Protein AF-A0A7J6TE84-F1 (afdb_monomer_lite)

Radius of gyration: 15.85 Å; chains: 1; bounding box: 34×36×48 Å

pLDDT: mean 73.23, std 15.58, range [37.25, 92.5]

Secondary structure (DSSP, 8-state):
-----TT-SS-------EETT---TTT--SSEES-EEEESSSTT-EEEHHHHHSGGGGGS-TT--EEEE-S---PPP---B-TTS-BGGGSPPTTT-PPPTT--

Organism: Perkinsus olseni (NCBI:txid32597)

Foldseek 3Di:
DDDDPPPDPDDDPPPWAWAAPAAAPLPRDPGATAKKKAFPQAQRHIHHPVSVPDPSCPLPDPPTDIDIPGHHDDDDRPQDADPVRHTPNQAQRPVRSDGHPPND

InterPro domains:
  IPR000433 Zinc finger, ZZ-type [PF00569] (20-61)
  IPR000433 Zinc finger, ZZ-type [PS01357] (24-51)
  IPR000433 Zinc finger, ZZ-type [PS50135] (19-74)
  IPR000433 Zinc finger, ZZ-type [SM00291] (18-62)
  IPR043145 Zinc finger, ZZ-type superfamily [G3DSA:3.30.60.90] (12-69)

Structure (mmCIF, N/CA/C/O backbone):
data_AF-A0A7J6TE84-F1
#
_entry.id   AF-A0A7J6TE84-F1
#
loop_
_atom_site.group_PDB
_atom_site.id
_atom_site.type_symbol
_atom_site.label_atom_id
_atom_site.label_alt_id
_atom_site.label_comp_id
_atom_site.label_asym_id
_atom_site.label_entity_id
_atom_site.label_seq_id
_atom_site.pdbx_PDB_ins_code
_atom_site.Cartn_x
_atom_site.Cartn_y
_atom_site.Cartn_z
_atom_site.occupancy
_atom_site.B_iso_or_equiv
_atom_site.auth_seq_id
_atom_site.auth_comp_id
_atom_site.auth_asym_id
_atom_site.auth_atom_id
_atom_site.pdbx_PDB_model_num
ATOM 1 N N . ILE A 1 1 ? -17.485 21.530 3.583 1.00 38.97 1 ILE A N 1
ATOM 2 C CA . ILE A 1 1 ? -16.093 21.298 4.041 1.00 38.97 1 ILE A CA 1
ATOM 3 C C . ILE A 1 1 ? -16.198 20.429 5.284 1.00 38.97 1 ILE A C 1
ATOM 5 O O . ILE A 1 1 ? -16.682 20.914 6.295 1.00 38.97 1 ILE A O 1
ATOM 9 N N . VAL A 1 2 ? -15.920 19.127 5.171 1.00 37.34 2 VAL A N 1
ATOM 10 C CA . VAL A 1 2 ? -16.072 18.187 6.295 1.00 37.34 2 VAL A CA 1
ATOM 11 C C . VAL A 1 2 ? -14.765 18.199 7.075 1.00 37.34 2 VAL A C 1
ATOM 13 O O . VAL A 1 2 ? -13.725 17.820 6.538 1.00 37.34 2 VAL A O 1
ATOM 16 N N . THR A 1 3 ? -14.796 18.710 8.300 1.00 43.62 3 THR A N 1
ATOM 17 C CA . THR A 1 3 ? -13.632 18.751 9.183 1.00 43.62 3 THR A CA 1
ATOM 18 C C . THR A 1 3 ? -13.372 17.354 9.768 1.00 43.62 3 THR A C 1
ATOM 20 O O . THR A 1 3 ? -14.325 16.643 10.096 1.00 43.62 3 THR A O 1
ATOM 23 N N . PRO A 1 4 ? -12.108 16.903 9.887 1.00 46.12 4 PRO A N 1
ATOM 24 C CA . PRO A 1 4 ? -11.800 15.589 10.442 1.00 46.12 4 PRO A CA 1
ATOM 25 C C . PRO A 1 4 ? -11.990 15.602 11.964 1.00 46.12 4 PRO A C 1
ATOM 27 O O . PRO A 1 4 ? -11.161 16.135 12.695 1.00 46.12 4 PRO A O 1
ATOM 30 N N . SER A 1 5 ? -13.049 14.969 12.460 1.00 48.38 5 SER A N 1
ATOM 31 C CA . SER A 1 5 ? -13.311 14.755 13.892 1.00 48.38 5 SER A CA 1
ATOM 32 C C . SER A 1 5 ? -12.428 13.661 14.523 1.00 48.38 5 SER A C 1
ATOM 34 O O . SER A 1 5 ? -12.838 13.001 15.470 1.00 48.38 5 SER A O 1
ATOM 36 N N . TYR A 1 6 ? -11.216 13.438 14.008 1.00 50.16 6 TYR A N 1
ATOM 37 C CA . TYR A 1 6 ? -10.333 12.342 14.436 1.00 50.16 6 TYR A CA 1
ATOM 38 C C . TYR A 1 6 ? -9.469 12.662 15.676 1.00 50.16 6 TYR A C 1
ATOM 40 O O . TYR A 1 6 ? -8.614 11.854 16.029 1.00 50.16 6 TYR A O 1
ATOM 48 N N . TRP A 1 7 ? -9.691 13.802 16.346 1.00 47.53 7 TRP A N 1
ATOM 49 C CA . TRP A 1 7 ? -8.906 14.267 17.504 1.00 47.53 7 TRP A CA 1
ATOM 50 C C . TRP A 1 7 ? -9.732 14.500 18.784 1.00 47.53 7 TRP A C 1
ATOM 52 O O . TRP A 1 7 ? -9.401 15.395 19.550 1.00 47.53 7 TRP A O 1
ATOM 62 N N . ASN A 1 8 ? -10.795 13.728 19.040 1.00 46.97 8 ASN A N 1
ATOM 63 C CA . ASN A 1 8 ? -11.521 13.803 20.318 1.00 46.97 8 ASN A CA 1
ATOM 64 C C . ASN A 1 8 ? -11.522 12.450 21.045 1.00 46.97 8 ASN A C 1
ATOM 66 O O . ASN A 1 8 ? -12.021 11.449 20.533 1.00 46.97 8 ASN A O 1
ATOM 70 N N . GLU A 1 9 ? -10.973 12.451 22.260 1.00 55.16 9 GLU A N 1
ATOM 71 C CA . GLU A 1 9 ? -10.788 11.317 23.179 1.00 55.16 9 GLU A CA 1
ATOM 72 C C . GLU A 1 9 ? -12.091 10.886 23.880 1.00 55.16 9 GLU A C 1
ATOM 74 O O . GLU A 1 9 ? -12.144 10.701 25.093 1.00 55.16 9 GLU A O 1
ATOM 79 N N . GLY A 1 10 ? -13.183 10.730 23.134 1.00 50.38 10 GLY A N 1
ATOM 80 C CA . GLY A 1 10 ? -14.481 10.451 23.743 1.00 50.38 10 GLY A CA 1
ATOM 81 C C . GLY A 1 10 ? -15.465 9.824 22.776 1.00 50.38 10 GLY A C 1
ATOM 82 O O . GLY A 1 10 ? -16.264 10.527 22.175 1.00 50.38 10 GLY A O 1
ATOM 83 N N . ASN A 1 11 ? -15.390 8.498 22.656 1.00 62.75 11 ASN A N 1
ATOM 84 C CA . ASN A 1 11 ? -16.407 7.599 22.106 1.00 62.75 11 ASN A CA 1
ATOM 85 C C . ASN A 1 11 ? -17.059 8.013 20.767 1.00 62.75 11 ASN A C 1
ATOM 87 O O . ASN A 1 11 ? -18.068 8.711 20.711 1.00 62.75 11 ASN A O 1
ATOM 91 N N . THR A 1 12 ? -16.544 7.463 19.671 1.00 47.91 12 THR A N 1
ATOM 92 C CA . THR A 1 12 ? -17.294 7.307 18.418 1.00 47.91 12 THR A CA 1
ATOM 93 C C . THR A 1 12 ? -17.027 5.895 17.927 1.00 47.91 12 THR A C 1
ATOM 95 O O . THR A 1 12 ? -15.867 5.518 17.784 1.00 47.91 12 THR A O 1
ATOM 98 N N . GLN A 1 13 ? -18.071 5.090 17.709 1.00 53.56 13 GLN A N 1
ATOM 99 C CA . GLN A 1 13 ? -17.938 3.779 17.070 1.00 53.56 13 GLN A CA 1
ATOM 100 C C . GLN A 1 13 ? -17.186 3.967 15.747 1.00 53.56 13 GLN A C 1
ATOM 102 O O . GLN A 1 13 ? -17.729 4.505 14.781 1.00 53.56 13 GLN A O 1
ATOM 107 N N . ALA A 1 14 ? -15.902 3.609 15.739 1.00 59.41 14 ALA A N 1
ATOM 108 C CA . ALA A 1 14 ? -15.046 3.775 14.584 1.00 59.41 14 ALA A CA 1
ATOM 109 C C . ALA A 1 14 ? -15.570 2.842 13.496 1.00 59.41 14 ALA A C 1
ATOM 111 O O . ALA A 1 14 ? -15.458 1.625 13.614 1.00 59.41 14 ALA A O 1
ATOM 112 N N . VAL A 1 15 ? -16.173 3.405 12.449 1.00 65.75 15 VAL A N 1
ATOM 113 C CA . VAL A 1 15 ? -16.481 2.634 11.247 1.00 65.75 15 VAL A CA 1
ATOM 114 C C . VAL A 1 15 ? -15.146 2.134 10.711 1.00 65.75 15 VAL A C 1
ATOM 116 O O . VAL A 1 15 ? -14.320 2.929 10.253 1.00 65.75 15 VAL A O 1
ATOM 119 N N . GLU A 1 16 ? -14.904 0.831 10.824 1.00 71.31 16 GLU A N 1
ATOM 120 C CA . GLU A 1 16 ? -13.690 0.230 10.293 1.00 71.31 16 GLU A CA 1
ATOM 121 C C . GLU A 1 16 ? -13.689 0.378 8.771 1.00 71.31 16 GLU A C 1
ATOM 123 O O . GLU A 1 16 ? -14.572 -0.105 8.062 1.00 71.31 16 GLU A O 1
ATOM 128 N N . LEU A 1 17 ? -12.702 1.107 8.255 1.00 87.06 17 LEU A N 1
ATOM 129 C CA . LEU A 1 17 ? -12.538 1.314 6.824 1.00 87.06 17 LEU A CA 1
ATOM 130 C C . LEU A 1 17 ? -11.918 0.051 6.227 1.00 87.06 17 LEU A C 1
ATOM 132 O O . LEU A 1 17 ? -10.775 -0.286 6.527 1.00 87.06 17 LEU A O 1
ATOM 136 N N . VAL A 1 18 ? -12.688 -0.664 5.408 1.00 90.94 18 VAL A N 1
ATOM 137 C CA . VAL A 1 18 ? -12.265 -1.928 4.792 1.00 90.94 18 VAL A CA 1
ATOM 138 C C . VAL A 1 18 ? -11.854 -1.691 3.339 1.00 90.94 18 VAL A C 1
ATOM 140 O O . VAL A 1 18 ? -12.637 -1.193 2.529 1.00 90.94 18 VAL A O 1
ATOM 143 N N . HIS A 1 19 ? -10.622 -2.064 2.995 1.00 89.44 19 HIS A N 1
ATOM 144 C CA . HIS A 1 19 ? -10.053 -1.946 1.653 1.00 89.44 19 HIS A CA 1
ATOM 145 C C . HIS A 1 19 ? -10.134 -3.290 0.915 1.00 89.44 19 HIS A C 1
ATOM 147 O O . HIS A 1 19 ? -9.170 -4.055 0.873 1.00 89.44 19 HIS A O 1
ATOM 153 N N . TYR A 1 20 ? -11.296 -3.596 0.333 1.00 89.50 20 TYR A N 1
ATOM 154 C CA . TYR A 1 20 ? -11.482 -4.809 -0.472 1.00 89.50 20 TYR A CA 1
ATOM 155 C C . TYR A 1 20 ? -10.541 -4.851 -1.683 1.00 89.50 20 TYR A C 1
ATOM 157 O O . TYR A 1 20 ? -10.343 -3.841 -2.360 1.00 89.50 20 TYR A O 1
ATOM 165 N N . GLY A 1 21 ? -9.982 -6.032 -1.960 1.00 87.44 21 GLY A N 1
ATOM 166 C CA . GLY A 1 21 ? -9.021 -6.241 -3.048 1.00 87.44 21 GLY A CA 1
ATOM 167 C C . GLY A 1 21 ? -7.598 -5.763 -2.745 1.00 87.44 21 GLY A C 1
ATOM 168 O O . GLY A 1 21 ? -6.739 -5.893 -3.608 1.00 87.44 21 GLY A O 1
ATOM 169 N N . SER A 1 22 ? -7.342 -5.239 -1.541 1.00 88.50 22 SER A N 1
ATOM 170 C CA . SER A 1 22 ? -5.996 -4.916 -1.067 1.00 88.50 22 SER A CA 1
ATOM 171 C C . SER A 1 22 ? -5.478 -5.993 -0.128 1.00 88.50 22 SER A C 1
ATOM 173 O O . SER A 1 22 ? -6.146 -6.350 0.845 1.00 88.50 22 SER A O 1
ATOM 175 N N . THR A 1 23 ? -4.254 -6.438 -0.386 1.00 90.56 23 THR A N 1
ATOM 176 C CA . THR A 1 23 ? -3.536 -7.425 0.419 1.00 90.56 23 THR A CA 1
ATOM 177 C C . THR A 1 23 ? -2.258 -6.784 0.938 1.00 90.56 23 THR A C 1
ATOM 179 O O . THR A 1 23 ? -1.568 -6.092 0.202 1.00 90.56 23 THR A O 1
ATOM 182 N N . CYS A 1 24 ? -1.954 -6.972 2.219 1.00 89.75 24 CYS A N 1
ATOM 183 C CA . CYS A 1 24 ? -0.696 -6.498 2.784 1.00 89.75 24 CYS A CA 1
ATOM 184 C C . CYS A 1 24 ? 0.457 -7.396 2.324 1.00 89.75 24 CYS A C 1
ATOM 186 O O . CYS A 1 24 ? 0.468 -8.574 2.668 1.00 89.75 24 CYS A O 1
ATOM 188 N N . ASP A 1 25 ? 1.471 -6.849 1.664 1.00 86.31 25 ASP A N 1
ATOM 189 C CA . ASP A 1 25 ? 2.642 -7.618 1.217 1.00 86.31 25 ASP A CA 1
ATOM 190 C C . ASP A 1 25 ? 3.555 -8.056 2.366 1.00 86.31 25 ASP A C 1
ATOM 192 O O . ASP A 1 25 ? 4.303 -9.020 2.244 1.00 86.31 25 ASP A O 1
ATOM 196 N N . GLY A 1 26 ? 3.481 -7.369 3.509 1.00 85.62 26 GLY A N 1
ATOM 197 C CA . GLY A 1 26 ? 4.291 -7.700 4.682 1.00 85.62 26 GLY A CA 1
ATOM 198 C C . GLY A 1 26 ? 3.771 -8.892 5.491 1.00 85.62 26 GLY A C 1
ATOM 199 O O . GLY A 1 26 ? 4.560 -9.586 6.125 1.00 85.62 26 GLY A O 1
ATOM 200 N N . CYS A 1 27 ? 2.454 -9.128 5.517 1.00 88.88 27 CYS A N 1
ATOM 201 C CA . CYS A 1 27 ? 1.858 -10.197 6.336 1.00 88.88 27 CYS A CA 1
ATOM 202 C C . CYS A 1 27 ? 0.754 -11.012 5.652 1.00 88.88 27 CYS A C 1
ATOM 204 O O . CYS A 1 27 ? 0.188 -11.903 6.280 1.00 88.88 27 CYS A O 1
ATOM 206 N N . GLY A 1 28 ? 0.406 -10.704 4.403 1.00 89.31 28 GLY A N 1
ATOM 207 C CA . GLY A 1 28 ? -0.616 -11.406 3.627 1.00 89.31 28 GLY A CA 1
ATOM 208 C C . GLY A 1 28 ? -2.066 -11.114 4.024 1.00 89.31 28 GLY A C 1
ATOM 209 O O . GLY A 1 28 ? -2.970 -11.691 3.426 1.00 89.31 28 GLY A O 1
ATOM 210 N N . VAL A 1 29 ? -2.333 -10.243 5.010 1.00 91.88 29 VAL A N 1
ATOM 211 C CA . VAL A 1 29 ? -3.719 -9.952 5.424 1.00 91.88 29 VAL A CA 1
ATOM 212 C C . VAL A 1 29 ? -4.516 -9.325 4.278 1.00 91.88 29 VAL A C 1
ATOM 214 O O . VAL A 1 29 ? -4.054 -8.376 3.641 1.00 91.88 29 VAL A O 1
ATOM 217 N N . SER A 1 30 ? -5.718 -9.849 4.040 1.00 92.50 30 SER A N 1
ATOM 218 C CA . SER A 1 30 ? -6.655 -9.389 3.016 1.00 92.50 30 SER A CA 1
ATOM 219 C C . SE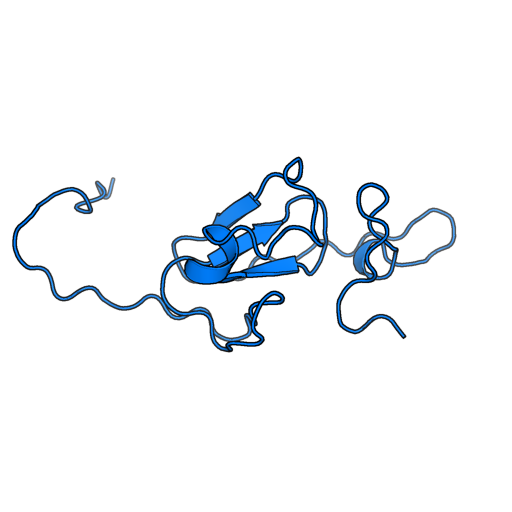R A 1 30 ? -8.098 -9.626 3.494 1.00 92.50 30 SER A C 1
ATOM 221 O O . SER A 1 30 ? -8.389 -10.735 3.950 1.00 92.50 30 SER A O 1
ATOM 223 N N . PRO A 1 31 ? -9.005 -8.632 3.416 1.00 92.44 31 PRO A N 1
ATOM 224 C CA . PRO A 1 31 ? -8.749 -7.246 3.022 1.00 92.44 31 PRO A CA 1
ATOM 225 C C . PRO A 1 31 ? -7.981 -6.467 4.105 1.00 92.44 31 PRO A C 1
ATOM 227 O O . PRO A 1 31 ? -8.056 -6.782 5.293 1.00 92.44 31 PRO A O 1
ATOM 230 N N . ILE A 1 32 ? -7.264 -5.409 3.718 1.00 92.19 32 ILE A N 1
ATOM 231 C CA . ILE A 1 32 ? -6.668 -4.484 4.695 1.00 92.19 32 ILE A CA 1
ATOM 232 C C . ILE A 1 32 ? -7.786 -3.701 5.403 1.00 92.19 32 ILE A C 1
ATOM 234 O O . ILE A 1 32 ? -8.587 -3.027 4.754 1.00 92.19 32 ILE A O 1
ATOM 238 N N . VAL A 1 33 ? -7.806 -3.753 6.736 1.00 91.62 33 VAL A N 1
ATOM 239 C CA . VAL A 1 33 ? -8.731 -2.993 7.593 1.00 91.62 33 VAL A CA 1
ATOM 240 C C . VAL A 1 33 ? -7.997 -1.823 8.258 1.00 91.62 33 VAL A C 1
ATOM 242 O O . VAL A 1 33 ? -6.854 -1.956 8.705 1.00 91.62 33 VAL A O 1
ATOM 245 N N . GLY A 1 34 ? -8.646 -0.660 8.318 1.00 90.19 34 GLY A N 1
ATOM 246 C CA . GLY A 1 34 ? -8.084 0.570 8.867 1.00 90.19 34 GLY A CA 1
ATOM 247 C C . GLY A 1 34 ? -7.263 1.340 7.834 1.00 90.19 34 GLY A C 1
ATOM 248 O O . GLY A 1 34 ? -7.706 1.546 6.713 1.00 90.19 34 GLY A O 1
ATOM 249 N N . ARG A 1 35 ? -6.069 1.821 8.205 1.00 90.81 35 ARG A N 1
ATOM 250 C CA . ARG A 1 35 ? -5.214 2.580 7.275 1.00 90.81 35 ARG A CA 1
ATOM 251 C C . ARG A 1 35 ? -4.440 1.639 6.351 1.00 90.81 35 ARG A C 1
ATOM 253 O O . ARG A 1 35 ? -3.732 0.750 6.840 1.00 90.81 35 ARG A O 1
ATOM 260 N N . ARG A 1 36 ? -4.513 1.914 5.046 1.00 92.00 36 ARG A N 1
ATOM 261 C CA . ARG A 1 36 ? -3.711 1.292 3.983 1.00 92.00 36 ARG A CA 1
ATOM 262 C C . ARG A 1 36 ? -2.570 2.215 3.553 1.00 92.00 36 ARG A C 1
ATOM 264 O O . ARG A 1 36 ? -2.781 3.415 3.387 1.00 92.00 36 ARG A O 1
ATOM 271 N N . TYR A 1 37 ? -1.389 1.656 3.316 1.00 89.56 37 TYR A N 1
ATOM 272 C CA . TYR A 1 37 ? -0.200 2.390 2.880 1.00 89.56 37 TYR A CA 1
ATOM 273 C C . TYR A 1 37 ? 0.305 1.822 1.554 1.00 89.56 37 TYR A C 1
ATOM 275 O O . TYR A 1 37 ? 0.630 0.644 1.494 1.00 89.56 37 TYR A O 1
ATOM 283 N N . LYS A 1 38 ? 0.381 2.642 0.502 1.00 87.50 38 LYS A N 1
ATOM 284 C CA . LYS A 1 38 ? 0.914 2.249 -0.814 1.00 87.50 38 LYS A CA 1
ATOM 285 C C . LYS A 1 38 ? 2.307 2.832 -1.000 1.00 87.50 38 LYS A C 1
ATOM 287 O O . LYS A 1 38 ? 2.488 4.027 -0.779 1.00 87.50 38 LYS A O 1
ATOM 292 N N . CYS A 1 39 ? 3.276 2.023 -1.412 1.00 85.56 39 CYS A N 1
ATOM 293 C CA . CYS A 1 39 ? 4.593 2.528 -1.791 1.00 85.56 39 CYS A CA 1
ATOM 294 C C . CYS A 1 39 ? 4.496 3.385 -3.061 1.00 85.56 39 CYS A C 1
ATOM 296 O O . CYS A 1 39 ? 3.883 2.973 -4.042 1.00 85.56 39 CYS A O 1
ATOM 298 N N . ASN A 1 40 ? 5.160 4.541 -3.077 1.00 82.50 40 ASN A N 1
ATOM 299 C CA . ASN A 1 40 ? 5.162 5.427 -4.246 1.00 82.50 40 ASN A CA 1
ATOM 300 C C . ASN A 1 40 ? 6.104 4.958 -5.369 1.00 82.50 40 ASN A C 1
ATOM 302 O O . ASN A 1 40 ? 6.011 5.447 -6.489 1.00 82.50 40 ASN A O 1
ATOM 306 N N . TYR A 1 41 ? 7.005 4.019 -5.070 1.00 77.81 41 TYR A N 1
ATOM 307 C CA . TYR A 1 41 ? 8.041 3.538 -5.991 1.00 77.81 41 TYR A CA 1
ATOM 308 C C . TYR A 1 41 ? 7.797 2.110 -6.486 1.00 77.81 41 TYR A C 1
ATOM 310 O O . TYR A 1 41 ? 8.340 1.707 -7.511 1.00 77.81 41 TYR A O 1
ATOM 318 N N . CYS A 1 42 ? 7.016 1.317 -5.751 1.00 78.81 42 CYS A N 1
ATOM 319 C CA . CYS A 1 42 ? 6.725 -0.072 -6.087 1.00 78.81 42 CYS A CA 1
ATOM 320 C C . CYS A 1 42 ? 5.263 -0.195 -6.497 1.00 78.81 42 CYS A C 1
ATOM 322 O O . CYS A 1 42 ? 4.366 0.028 -5.684 1.00 78.81 42 CYS A O 1
ATOM 324 N N . ALA A 1 43 ? 5.048 -0.577 -7.756 1.00 74.50 43 ALA A N 1
ATOM 325 C CA . ALA A 1 43 ? 3.742 -0.552 -8.398 1.00 74.50 43 ALA A CA 1
ATOM 326 C C . ALA A 1 43 ? 2.662 -1.320 -7.630 1.00 74.50 43 ALA A C 1
ATOM 328 O O . ALA A 1 43 ? 1.532 -0.854 -7.586 1.00 74.50 43 ALA A O 1
ATOM 329 N N . GLU A 1 44 ? 3.012 -2.419 -6.952 1.00 78.25 44 GLU A N 1
ATOM 330 C CA . GLU A 1 44 ? 2.055 -3.291 -6.260 1.00 78.25 44 GLU A CA 1
ATOM 331 C C . GLU A 1 44 ? 2.308 -3.469 -4.757 1.00 78.25 44 GLU A C 1
ATOM 333 O O . GLU A 1 44 ? 1.660 -4.296 -4.144 1.00 78.25 44 GLU A O 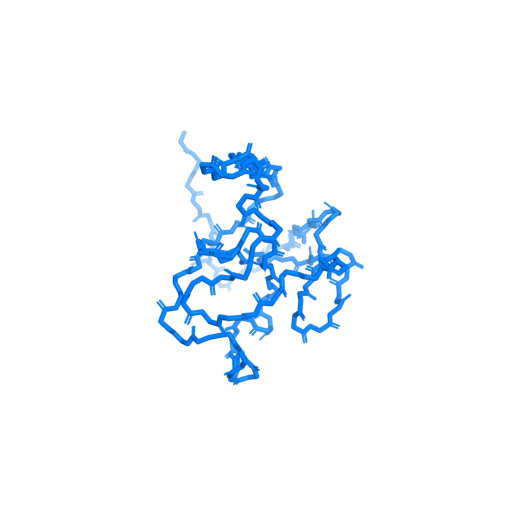1
ATOM 338 N N . TYR A 1 45 ? 3.158 -2.643 -4.133 1.00 83.38 45 TYR A N 1
ATOM 339 C CA . TYR A 1 45 ? 3.491 -2.824 -2.713 1.00 83.38 45 TYR A CA 1
ATOM 340 C C . TYR A 1 45 ? 2.555 -2.044 -1.772 1.00 83.38 45 TYR A C 1
ATOM 342 O O . TYR A 1 45 ? 2.641 -0.813 -1.674 1.00 83.38 45 TYR A O 1
ATOM 350 N N . GLU A 1 46 ? 1.668 -2.754 -1.079 1.00 88.06 46 GLU A N 1
ATOM 351 C CA . GLU A 1 46 ? 0.708 -2.268 -0.090 1.00 88.06 46 GLU A CA 1
ATOM 352 C C . GLU A 1 46 ? 0.966 -2.851 1.307 1.00 88.06 46 GLU A C 1
ATOM 354 O O . GLU A 1 46 ? 1.238 -4.033 1.487 1.00 88.06 46 GLU A O 1
ATOM 359 N N . LEU A 1 47 ? 0.825 -2.023 2.343 1.00 89.06 47 LEU A N 1
ATOM 360 C CA . LEU A 1 47 ? 0.981 -2.428 3.738 1.00 89.06 47 LEU A CA 1
ATOM 361 C C . LEU A 1 47 ? -0.227 -2.047 4.589 1.00 89.06 47 LEU A C 1
ATOM 363 O O . LEU A 1 47 ? -0.827 -0.977 4.438 1.00 89.06 47 LEU A O 1
ATOM 367 N N . CYS A 1 48 ? -0.536 -2.908 5.557 1.00 91.44 48 CYS A N 1
ATOM 368 C CA . CYS A 1 48 ? -1.430 -2.575 6.657 1.00 91.44 48 CYS A CA 1
ATOM 369 C C . CYS A 1 48 ? -0.718 -1.689 7.695 1.00 91.44 48 CYS A C 1
ATOM 371 O O . CYS A 1 48 ? 0.510 -1.585 7.734 1.00 91.44 48 CYS A O 1
ATOM 373 N N . SER A 1 49 ? -1.496 -1.091 8.600 1.00 89.69 49 SER A N 1
ATOM 374 C CA . SER A 1 49 ? -0.973 -0.216 9.661 1.00 89.69 49 SER A CA 1
ATOM 375 C C . SER A 1 49 ? 0.098 -0.865 10.539 1.00 89.69 49 SER A C 1
ATOM 377 O O . SER A 1 49 ? 1.013 -0.179 10.989 1.00 89.69 49 SER A O 1
ATOM 379 N N . ARG A 1 50 ? -0.014 -2.173 10.797 1.00 89.31 50 ARG A N 1
ATOM 380 C CA . ARG A 1 50 ? 0.960 -2.916 11.601 1.00 89.31 50 ARG A CA 1
ATOM 381 C C . ARG A 1 50 ? 2.283 -3.061 10.856 1.00 89.31 50 ARG A C 1
ATOM 383 O O . ARG A 1 50 ? 3.311 -2.643 11.373 1.00 89.31 50 ARG A O 1
ATOM 390 N N . CYS A 1 51 ? 2.244 -3.579 9.629 1.00 87.19 51 CYS A N 1
ATOM 391 C CA . CYS A 1 51 ? 3.447 -3.772 8.823 1.00 87.19 51 CYS A CA 1
ATOM 392 C C . CYS A 1 51 ? 4.112 -2.451 8.441 1.00 87.19 51 CYS A C 1
ATOM 394 O O . CYS A 1 51 ? 5.325 -2.414 8.323 1.00 87.19 51 CYS A O 1
ATOM 396 N N . PHE A 1 52 ? 3.357 -1.358 8.298 1.00 86.56 52 PHE A N 1
ATOM 397 C CA . PHE A 1 52 ? 3.942 -0.031 8.096 1.00 86.56 52 PHE A CA 1
ATOM 398 C C . PHE A 1 52 ? 4.746 0.457 9.316 1.00 86.56 52 PHE A C 1
ATOM 400 O O . PHE A 1 52 ? 5.801 1.060 9.148 1.00 86.56 52 PHE A O 1
ATOM 407 N N . LYS A 1 53 ? 4.263 0.196 10.542 1.00 84.06 53 LYS A N 1
ATOM 408 C CA . LYS A 1 53 ? 4.911 0.633 11.793 1.00 84.06 53 LYS A CA 1
ATOM 409 C C . LYS A 1 53 ? 6.052 -0.278 12.246 1.00 84.06 53 LYS A C 1
ATOM 411 O O . LYS A 1 53 ? 6.946 0.185 12.947 1.00 84.06 53 LYS A O 1
ATOM 416 N N . GLU A 1 54 ? 5.997 -1.568 11.919 1.00 77.00 54 GLU A N 1
ATOM 417 C CA . GLU A 1 54 ? 7.015 -2.517 12.359 1.00 77.00 54 GLU A CA 1
ATOM 418 C C . GLU A 1 54 ? 8.306 -2.424 11.521 1.00 77.00 54 GLU A C 1
ATOM 420 O O . GLU A 1 54 ? 8.264 -2.285 10.296 1.00 77.00 54 GLU A O 1
ATOM 425 N N . PRO A 1 55 ? 9.482 -2.606 12.150 1.00 56.41 55 PRO A N 1
ATOM 426 C CA . PRO A 1 55 ? 10.774 -2.646 11.463 1.00 56.41 55 PRO A CA 1
ATOM 427 C C . PRO A 1 55 ? 10.958 -3.896 10.580 1.00 56.41 55 PRO A C 1
ATOM 429 O O . PRO A 1 55 ? 12.018 -4.065 9.981 1.00 56.41 55 PRO A O 1
ATOM 432 N N . ALA A 1 56 ? 9.956 -4.777 10.476 1.00 53.00 56 ALA A N 1
ATOM 433 C CA . ALA A 1 56 ? 9.943 -5.917 9.555 1.00 53.00 56 ALA A CA 1
ATOM 434 C C . ALA A 1 56 ? 10.004 -5.491 8.071 1.00 53.00 56 ALA A C 1
ATOM 436 O O . ALA A 1 56 ? 10.426 -6.277 7.227 1.00 53.00 56 ALA A O 1
ATOM 437 N N . ASN A 1 57 ? 9.727 -4.216 7.765 1.00 54.25 57 ASN A N 1
ATOM 438 C CA . ASN A 1 57 ? 9.972 -3.592 6.459 1.00 54.25 57 ASN A CA 1
ATOM 439 C C . ASN A 1 57 ? 11.450 -3.530 6.032 1.00 54.25 57 ASN A C 1
ATOM 441 O O . ASN A 1 57 ? 11.747 -2.948 5.001 1.00 54.25 57 ASN A O 1
ATOM 445 N N . LYS A 1 58 ? 12.406 -4.139 6.744 1.00 54.50 58 LYS A N 1
ATOM 446 C CA . LYS A 1 58 ? 13.825 -4.167 6.329 1.00 54.50 58 LYS A CA 1
ATOM 447 C C . LYS A 1 58 ? 14.063 -4.704 4.908 1.00 54.50 58 LYS A C 1
ATOM 449 O O . LYS A 1 58 ? 15.091 -4.375 4.325 1.00 54.50 58 LYS A O 1
ATOM 454 N N . GLN A 1 59 ? 13.143 -5.492 4.342 1.00 54.31 59 GLN A N 1
ATOM 455 C CA . GLN A 1 59 ? 13.226 -5.950 2.945 1.00 54.31 59 GLN A CA 1
ATOM 456 C C . GLN A 1 59 ? 12.793 -4.885 1.917 1.00 54.31 59 GLN A C 1
ATOM 458 O O . GLN A 1 59 ? 13.194 -4.952 0.758 1.00 54.31 59 GLN A O 1
ATOM 463 N N . HIS A 1 60 ? 12.036 -3.869 2.333 1.00 63.38 60 HIS A N 1
ATOM 464 C CA . HIS A 1 60 ? 11.600 -2.745 1.510 1.00 63.38 60 HIS A CA 1
ATOM 465 C C . HIS A 1 60 ? 12.156 -1.446 2.112 1.00 63.38 60 HIS A C 1
ATOM 467 O O . HIS A 1 60 ? 11.633 -0.948 3.105 1.00 63.38 60 HIS A O 1
ATOM 473 N N . ARG A 1 61 ? 13.273 -0.946 1.556 1.00 59.78 61 ARG A N 1
ATOM 474 C CA . ARG A 1 61 ? 14.122 0.101 2.166 1.00 59.78 61 ARG A CA 1
ATOM 475 C C . ARG A 1 61 ? 13.326 1.257 2.790 1.00 59.78 61 ARG A C 1
ATOM 477 O O . ARG A 1 61 ? 12.381 1.768 2.197 1.00 59.78 61 ARG A O 1
ATOM 484 N N . LEU A 1 62 ? 13.818 1.733 3.937 1.00 61.66 62 LEU A N 1
ATOM 485 C CA . LEU A 1 62 ? 13.261 2.844 4.727 1.00 61.66 62 LEU A CA 1
ATOM 486 C C . LEU A 1 62 ? 13.151 4.179 3.963 1.00 61.66 62 LEU A C 1
ATOM 488 O O . LEU A 1 62 ? 12.449 5.079 4.408 1.00 61.66 62 LEU A O 1
ATOM 492 N N . GLU A 1 63 ? 13.844 4.312 2.833 1.00 69.31 63 GLU A N 1
ATOM 493 C CA . GLU A 1 63 ? 13.857 5.517 1.994 1.00 69.31 63 GLU A CA 1
ATOM 494 C C . GLU A 1 63 ? 12.614 5.643 1.104 1.00 69.31 63 GLU A C 1
ATOM 496 O O . GLU A 1 63 ? 12.335 6.717 0.572 1.00 69.31 63 GLU A O 1
ATOM 501 N N . HIS A 1 64 ? 11.852 4.562 0.918 1.00 77.50 64 HIS A N 1
ATOM 502 C CA . HIS A 1 64 ? 10.642 4.624 0.114 1.00 77.50 64 HIS A CA 1
ATOM 503 C C . HIS A 1 64 ? 9.541 5.381 0.855 1.00 77.50 64 HIS A C 1
ATOM 505 O O . HIS A 1 64 ? 9.107 5.004 1.943 1.00 77.50 64 HIS A O 1
ATOM 511 N N . LEU A 1 65 ? 9.040 6.434 0.216 1.00 82.00 65 LEU A N 1
ATOM 512 C CA . LEU A 1 65 ? 7.864 7.158 0.673 1.00 82.00 65 LEU A CA 1
ATOM 513 C C . LEU A 1 65 ? 6.593 6.343 0.419 1.00 82.00 65 LEU A C 1
ATOM 515 O O . LEU A 1 65 ? 6.428 5.711 -0.630 1.00 82.00 65 LEU A O 1
ATOM 519 N N . PHE A 1 66 ? 5.673 6.419 1.375 1.00 86.69 66 PHE A N 1
ATOM 520 C CA . PHE A 1 66 ? 4.366 5.781 1.299 1.00 86.69 66 PHE A CA 1
ATOM 521 C C . PHE A 1 66 ? 3.254 6.821 1.259 1.00 86.69 66 PHE A C 1
ATOM 523 O O . PHE A 1 66 ? 3.256 7.789 2.021 1.00 86.69 66 PHE A O 1
ATOM 530 N N . THR A 1 67 ? 2.253 6.561 0.426 1.00 88.75 67 THR A N 1
ATOM 531 C CA . THR A 1 67 ? 0.981 7.276 0.445 1.00 88.75 67 THR A CA 1
ATOM 532 C C . THR A 1 67 ? 0.011 6.580 1.392 1.00 88.75 67 THR A C 1
ATOM 5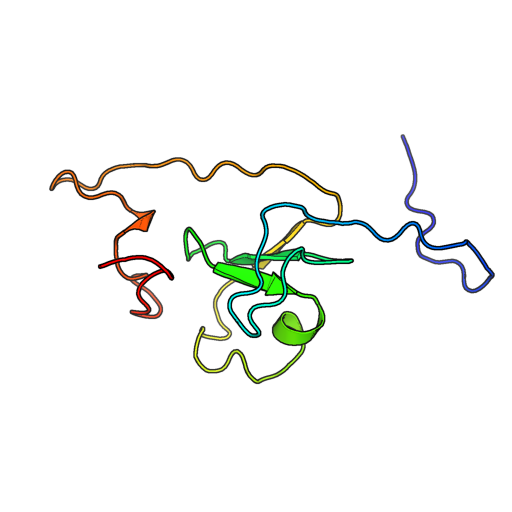34 O O . THR A 1 67 ? -0.293 5.395 1.239 1.00 88.75 67 THR A O 1
ATOM 537 N N . LEU A 1 68 ? -0.507 7.333 2.365 1.00 90.38 68 LEU A N 1
ATOM 538 C CA . LEU A 1 68 ? -1.619 6.900 3.205 1.00 90.38 68 LEU A CA 1
ATOM 539 C C . LEU A 1 68 ? -2.924 6.982 2.406 1.00 90.38 68 LEU A C 1
ATOM 541 O O . LEU A 1 68 ? -3.363 8.065 2.023 1.00 90.38 68 LEU A O 1
ATOM 545 N N . ILE A 1 69 ? -3.588 5.845 2.232 1.00 89.12 69 ILE A N 1
ATOM 546 C CA . ILE A 1 69 ? -4.948 5.771 1.707 1.00 89.12 69 ILE A CA 1
ATOM 547 C C . ILE A 1 69 ? -5.887 5.564 2.890 1.00 89.12 69 ILE A C 1
ATOM 549 O O . ILE A 1 69 ? -6.133 4.446 3.333 1.00 89.12 69 ILE A O 1
ATOM 553 N N . ALA A 1 70 ? -6.367 6.681 3.439 1.00 82.69 70 ALA A N 1
ATOM 554 C CA . ALA A 1 70 ? -7.178 6.677 4.650 1.00 82.69 70 ALA A CA 1
ATOM 555 C C . ALA A 1 70 ? -8.608 6.177 4.423 1.00 82.69 70 ALA A C 1
ATOM 557 O O . ALA A 1 70 ? -9.181 5.619 5.343 1.00 82.69 70 ALA A O 1
ATOM 558 N N . ARG A 1 71 ? -9.193 6.381 3.235 1.00 83.69 71 ARG A N 1
ATOM 559 C CA . ARG A 1 71 ? -10.540 5.898 2.882 1.00 83.69 71 ARG A CA 1
ATOM 560 C C . ARG A 1 71 ? -10.451 4.885 1.745 1.00 83.69 71 ARG A C 1
ATOM 562 O O . ARG A 1 71 ? -9.554 5.035 0.914 1.00 83.69 71 ARG A O 1
ATOM 569 N N . PRO A 1 72 ? -11.370 3.906 1.656 1.00 82.00 72 PRO A N 1
ATOM 570 C CA . PRO A 1 72 ? -11.418 2.984 0.532 1.00 82.00 72 PRO A CA 1
ATOM 571 C C . PRO A 1 72 ? -11.502 3.765 -0.779 1.00 82.00 72 PRO A C 1
ATOM 573 O O . PRO A 1 72 ? -12.485 4.444 -1.063 1.00 82.00 72 PRO A O 1
ATOM 576 N N . ALA A 1 73 ? -10.422 3.703 -1.546 1.00 77.06 73 ALA A N 1
ATOM 577 C CA . ALA A 1 73 ? -10.296 4.333 -2.842 1.00 77.06 73 ALA A CA 1
ATOM 578 C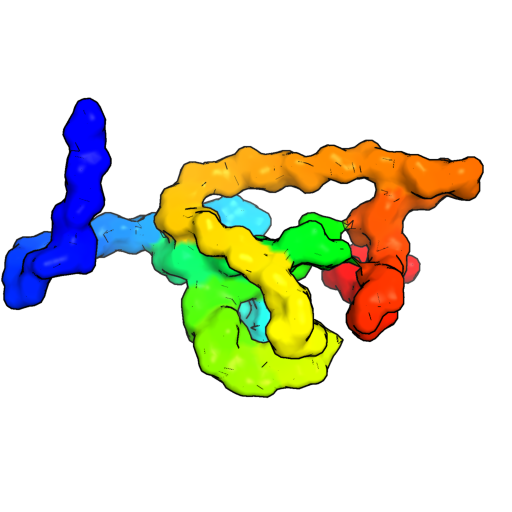 C . ALA A 1 73 ? -9.575 3.357 -3.759 1.00 77.06 73 ALA A C 1
ATOM 580 O O . ALA A 1 73 ? -8.536 2.780 -3.404 1.00 77.06 73 ALA A O 1
ATOM 581 N N . LYS A 1 74 ? -10.133 3.182 -4.953 1.00 70.25 74 LYS A N 1
ATOM 582 C CA . LYS A 1 74 ? -9.469 2.435 -6.005 1.00 70.25 74 LYS A CA 1
ATOM 583 C C . LYS A 1 74 ? -8.427 3.356 -6.629 1.00 70.25 74 LYS A C 1
ATOM 585 O O . LYS A 1 74 ? -8.770 4.262 -7.382 1.00 70.25 74 LYS A O 1
ATOM 590 N N . LEU A 1 75 ? -7.169 3.159 -6.248 1.00 69.69 75 LEU A N 1
ATOM 591 C CA . LEU A 1 75 ? -6.050 3.771 -6.946 1.00 69.69 75 LEU A CA 1
ATOM 592 C C . LEU A 1 75 ? -5.697 2.847 -8.101 1.00 69.69 75 LEU A C 1
ATOM 594 O O . LEU A 1 75 ? -5.396 1.677 -7.884 1.00 69.69 75 LEU A O 1
ATOM 598 N N . TRP A 1 76 ? -5.793 3.364 -9.318 1.00 66.75 76 TRP A N 1
ATOM 599 C CA . TRP A 1 76 ? -5.340 2.649 -10.498 1.00 66.75 76 TRP A CA 1
ATOM 600 C C . TRP A 1 76 ? -3.880 3.005 -10.730 1.00 66.75 76 TRP A C 1
ATOM 602 O O . TRP A 1 76 ? -3.550 4.177 -10.922 1.00 66.75 76 TRP A O 1
ATOM 612 N N . THR A 1 77 ? -3.010 2.002 -10.709 1.00 66.31 77 THR A N 1
ATOM 613 C CA . THR A 1 77 ? -1.642 2.172 -11.187 1.00 66.31 77 THR A CA 1
ATOM 614 C C . THR A 1 77 ? -1.706 2.366 -12.700 1.00 66.31 77 THR A C 1
ATOM 616 O O . THR A 1 77 ? -2.271 1.539 -13.416 1.00 66.31 77 THR A O 1
ATOM 619 N N . VAL A 1 78 ? -1.162 3.471 -13.212 1.00 67.56 78 VAL A N 1
ATOM 620 C CA . VAL A 1 78 ? -1.029 3.640 -14.662 1.00 67.56 78 VAL A CA 1
ATOM 621 C C . VAL A 1 78 ? 0.012 2.635 -15.147 1.00 67.56 78 VAL A C 1
ATOM 623 O O . VAL A 1 78 ? 1.193 2.750 -14.827 1.00 67.56 78 VAL A O 1
ATOM 626 N N . HIS A 1 79 ? -0.427 1.646 -15.922 1.00 71.12 79 HIS A N 1
ATOM 627 C CA . HIS A 1 79 ? 0.466 0.678 -16.548 1.00 71.12 79 HIS A CA 1
ATOM 628 C C . HIS A 1 79 ? 1.157 1.326 -17.747 1.00 71.12 79 HIS A C 1
ATOM 630 O O . HIS A 1 79 ? 0.655 1.314 -18.871 1.00 71.12 79 HIS A O 1
ATOM 636 N N . THR A 1 80 ? 2.314 1.931 -17.503 1.00 74.19 80 THR A N 1
ATOM 637 C CA . THR A 1 80 ? 3.200 2.408 -18.562 1.00 74.19 80 THR A CA 1
ATOM 638 C C . THR A 1 80 ? 4.144 1.286 -18.998 1.00 74.19 80 THR A C 1
ATOM 640 O O . THR A 1 80 ? 4.457 0.371 -18.231 1.00 74.19 80 THR A O 1
ATOM 643 N N . LYS A 1 81 ? 4.600 1.343 -20.252 1.00 81.38 81 LYS A N 1
ATOM 644 C CA . LYS A 1 81 ? 5.620 0.439 -20.798 1.00 81.38 81 LYS A CA 1
ATOM 645 C C . LYS A 1 81 ? 6.961 1.150 -20.874 1.00 81.38 81 LYS A C 1
ATOM 647 O O . LYS A 1 81 ? 7.009 2.326 -21.228 1.00 81.38 81 LYS A O 1
ATOM 652 N N . ASN A 1 82 ? 8.041 0.428 -20.602 1.00 79.44 82 ASN A N 1
ATOM 653 C CA . ASN A 1 82 ? 9.383 0.908 -20.906 1.00 79.44 82 ASN A CA 1
ATOM 654 C C . ASN A 1 82 ? 9.647 0.874 -22.424 1.00 79.44 82 ASN A C 1
ATOM 656 O O . ASN A 1 82 ? 8.845 0.370 -23.212 1.00 79.44 82 ASN A O 1
ATOM 660 N N . GLN A 1 83 ? 10.823 1.347 -22.838 1.00 85.50 83 GLN A N 1
ATOM 661 C CA . GLN A 1 83 ? 11.241 1.365 -24.248 1.00 85.50 83 GLN A CA 1
ATOM 662 C C . GLN A 1 83 ? 11.272 -0.028 -24.909 1.00 85.50 83 GLN A C 1
ATOM 664 O O . GLN A 1 83 ? 11.175 -0.136 -26.125 1.00 85.50 83 GLN A O 1
ATOM 669 N N . LYS A 1 84 ? 11.391 -1.103 -24.118 1.00 84.44 84 LYS A N 1
ATOM 670 C CA . LYS A 1 84 ? 11.379 -2.504 -24.574 1.00 84.44 84 LYS A CA 1
ATOM 671 C C . LYS A 1 84 ? 9.981 -3.140 -24.515 1.00 84.44 84 LYS A C 1
ATOM 673 O O . LYS A 1 84 ? 9.858 -4.346 -24.702 1.00 84.44 84 LYS A O 1
ATOM 678 N N . GLY A 1 85 ? 8.938 -2.364 -24.214 1.00 82.62 85 GLY A N 1
ATOM 679 C CA . GLY A 1 85 ? 7.551 -2.826 -24.156 1.00 82.62 85 GLY A CA 1
ATOM 680 C C . GLY A 1 85 ? 7.150 -3.582 -22.882 1.00 82.62 85 GLY A C 1
ATOM 681 O O . GLY A 1 85 ? 6.003 -4.023 -22.811 1.00 82.62 85 GLY A O 1
ATOM 682 N N . ARG A 1 86 ? 8.039 -3.720 -21.885 1.00 80.62 86 ARG A N 1
ATOM 683 C CA . ARG A 1 86 ? 7.713 -4.342 -20.583 1.00 80.62 86 ARG A CA 1
ATOM 684 C C . ARG A 1 86 ? 6.950 -3.365 -19.702 1.00 80.62 86 ARG A C 1
ATOM 686 O O . ARG A 1 86 ? 7.292 -2.180 -19.697 1.00 80.62 86 ARG A O 1
ATOM 693 N N . LEU A 1 87 ? 5.958 -3.846 -18.953 1.00 77.31 87 LEU A N 1
ATOM 694 C CA . LEU A 1 87 ? 5.218 -2.983 -18.040 1.00 77.31 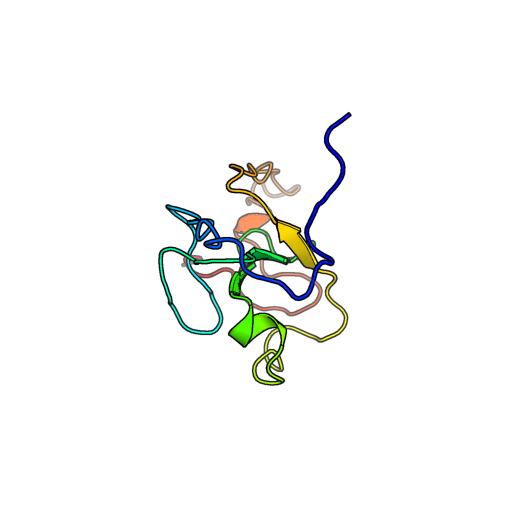87 LEU A CA 1
ATOM 695 C C . LEU A 1 87 ? 6.101 -2.598 -16.846 1.00 77.31 87 LEU A C 1
ATOM 697 O O . LEU A 1 87 ? 6.784 -3.446 -16.273 1.00 77.31 87 LEU A O 1
ATOM 701 N N . TYR A 1 88 ? 6.085 -1.325 -16.442 1.00 69.25 88 TYR A N 1
ATOM 702 C CA . TYR A 1 88 ? 6.891 -0.863 -15.303 1.00 69.25 88 TYR A CA 1
ATOM 703 C C . TYR A 1 88 ? 6.514 -1.565 -13.985 1.00 69.25 88 TYR A C 1
ATOM 705 O O . TYR A 1 88 ? 7.369 -1.725 -13.120 1.00 69.25 88 TYR A O 1
ATOM 713 N N . ASN A 1 89 ? 5.275 -2.047 -13.843 1.00 67.50 89 ASN A N 1
ATOM 714 C CA . ASN A 1 89 ? 4.824 -2.830 -12.687 1.00 67.50 89 ASN A CA 1
ATOM 715 C C . ASN A 1 89 ? 5.231 -4.312 -12.723 1.00 67.50 89 ASN A C 1
ATOM 717 O O . ASN A 1 89 ? 4.940 -5.024 -11.773 1.00 67.50 89 ASN A O 1
ATOM 721 N N . GLU A 1 90 ? 5.880 -4.776 -13.790 1.00 71.94 90 GLU A N 1
ATOM 722 C CA . GLU A 1 90 ? 6.491 -6.111 -13.895 1.00 71.94 90 GLU A CA 1
ATOM 723 C C . GLU A 1 90 ? 8.021 -6.036 -13.769 1.00 71.94 90 GLU A C 1
ATOM 725 O O . GLU A 1 90 ? 8.722 -7.048 -13.742 1.00 71.94 90 GLU A O 1
ATOM 730 N N . MET A 1 91 ? 8.572 -4.822 -13.723 1.00 67.06 91 MET A N 1
ATOM 731 C CA . MET A 1 91 ? 9.996 -4.601 -13.539 1.00 67.06 91 MET A CA 1
ATOM 732 C C . MET A 1 91 ? 10.342 -4.614 -12.050 1.00 67.06 91 MET A C 1
ATOM 734 O O . MET A 1 91 ? 9.571 -4.167 -11.201 1.00 67.06 91 MET A O 1
ATOM 738 N N . LYS A 1 92 ? 11.546 -5.102 -11.731 1.00 70.62 92 LYS A N 1
ATOM 739 C CA . LYS A 1 92 ? 12.134 -4.916 -10.401 1.00 70.62 92 LYS A CA 1
ATOM 740 C C . LYS A 1 92 ? 12.174 -3.425 -10.096 1.00 70.62 92 LYS A C 1
ATOM 742 O O . LYS A 1 92 ? 12.609 -2.646 -10.943 1.00 70.62 92 LYS A O 1
ATOM 747 N N . CYS A 1 93 ? 11.766 -3.041 -8.890 1.00 70.50 93 CYS A N 1
ATOM 748 C CA . CYS A 1 93 ? 11.943 -1.664 -8.453 1.00 70.50 93 CYS A CA 1
ATOM 749 C C . CYS A 1 93 ? 13.434 -1.314 -8.526 1.00 70.50 93 CYS A C 1
ATOM 751 O O . CYS A 1 93 ? 14.256 -1.999 -7.922 1.00 70.50 93 CYS A O 1
ATOM 753 N N . GLU A 1 94 ? 13.792 -0.259 -9.253 1.00 66.88 94 GLU A N 1
ATOM 754 C CA . GLU A 1 94 ? 15.195 0.129 -9.467 1.00 66.88 94 GLU A CA 1
ATOM 755 C C . GLU A 1 94 ? 15.910 0.480 -8.151 1.00 66.88 94 GLU A C 1
ATOM 757 O O . GLU A 1 94 ? 17.125 0.344 -8.039 1.00 66.88 94 GLU A O 1
ATOM 762 N N . MET A 1 95 ? 15.140 0.849 -7.123 1.00 65.44 95 MET A N 1
ATOM 763 C CA . MET A 1 95 ? 15.652 1.232 -5.812 1.00 65.44 95 MET A CA 1
ATOM 764 C C . MET A 1 95 ? 15.821 0.041 -4.863 1.00 65.44 95 MET A C 1
ATOM 766 O O . MET A 1 95 ? 16.810 -0.018 -4.139 1.00 65.44 95 MET A O 1
ATOM 770 N N . CYS A 1 96 ? 14.918 -0.945 -4.839 1.00 68.69 96 CYS A N 1
ATOM 771 C CA . CYS A 1 96 ? 15.024 -2.081 -3.905 1.00 68.69 96 CYS A CA 1
ATOM 772 C C . CYS A 1 96 ? 15.315 -3.438 -4.563 1.00 68.69 96 CYS A C 1
ATOM 774 O O . CYS A 1 96 ? 15.630 -4.388 -3.856 1.00 68.69 96 CYS A O 1
ATOM 776 N N . GLY A 1 97 ? 15.249 -3.551 -5.891 1.00 66.25 97 GLY A N 1
ATOM 777 C CA . GLY A 1 97 ? 15.489 -4.794 -6.634 1.00 66.25 97 GLY A CA 1
ATOM 778 C C . GLY A 1 97 ? 14.436 -5.888 -6.410 1.00 66.25 97 GLY A C 1
ATOM 779 O O . GLY A 1 97 ? 14.529 -6.952 -7.026 1.00 66.25 97 GLY A O 1
ATOM 780 N N . VAL A 1 98 ? 13.445 -5.633 -5.549 1.00 65.81 98 VAL A N 1
ATOM 781 C CA . VAL A 1 98 ? 12.362 -6.559 -5.214 1.00 65.81 98 VAL A CA 1
ATOM 782 C C . VAL A 1 98 ? 11.434 -6.684 -6.419 1.00 65.81 98 VAL A C 1
ATOM 784 O O . VAL A 1 98 ? 11.024 -5.680 -7.013 1.00 65.81 98 VAL A O 1
ATOM 787 N N . LEU A 1 99 ? 11.148 -7.930 -6.801 1.00 58.19 99 LEU A N 1
ATOM 788 C CA . LEU A 1 99 ? 10.111 -8.235 -7.778 1.00 58.19 99 LEU A CA 1
ATOM 789 C C . LEU A 1 99 ? 8.744 -7.987 -7.131 1.00 58.19 99 LEU A C 1
ATOM 791 O O . LEU A 1 99 ? 8.547 -8.386 -5.981 1.00 58.19 99 LEU A O 1
ATOM 795 N N . PRO A 1 100 ? 7.807 -7.347 -7.839 1.00 57.44 100 PRO A N 1
ATOM 796 C CA . PRO A 1 100 ? 6.444 -7.242 -7.353 1.00 57.44 100 PRO A CA 1
ATOM 797 C C . PRO A 1 100 ? 5.862 -8.651 -7.133 1.00 57.44 100 PRO A C 1
ATOM 799 O O . PRO A 1 100 ? 6.167 -9.567 -7.908 1.00 57.44 100 PRO A O 1
ATOM 802 N N . PRO A 1 101 ? 5.041 -8.849 -6.088 1.00 52.44 101 PRO A N 1
ATOM 803 C CA . PRO A 1 101 ? 4.355 -10.116 -5.885 1.00 52.44 101 PRO A CA 1
ATOM 804 C C . PRO A 1 101 ? 3.504 -10.435 -7.121 1.00 52.44 101 PRO A C 1
ATOM 806 O O . PRO A 1 101 ? 2.669 -9.633 -7.531 1.00 52.44 101 PRO A O 1
ATOM 809 N N . GLY A 1 102 ? 3.755 -11.593 -7.740 1.00 50.12 102 GLY A N 1
ATOM 810 C CA . GLY A 1 102 ? 3.077 -12.032 -8.967 1.00 50.12 102 GLY A CA 1
ATOM 811 C C . GLY A 1 102 ? 3.864 -11.853 -10.273 1.00 50.12 102 GLY A C 1
ATOM 812 O O . GLY A 1 102 ? 3.360 -12.246 -11.322 1.00 50.12 102 GLY A O 1
ATOM 813 N N . GLY A 1 103 ? 5.088 -11.312 -10.240 1.00 44.78 103 GLY A N 1
ATOM 814 C CA . GLY A 1 103 ? 5.999 -11.356 -11.390 1.00 44.78 103 GLY A CA 1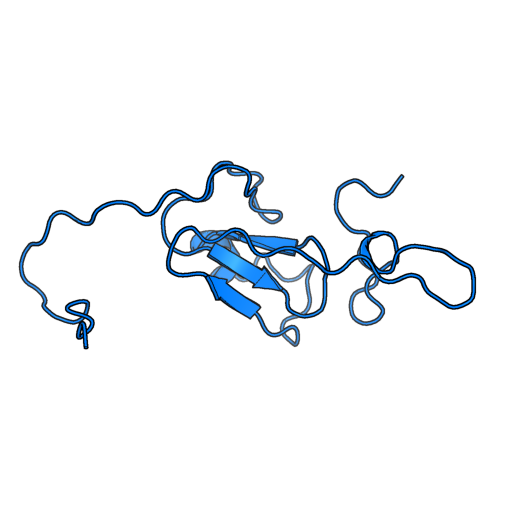
ATOM 815 C C . GLY A 1 103 ? 6.646 -12.738 -11.526 1.00 44.78 103 GLY A C 1
ATOM 816 O O . GLY A 1 103 ? 7.426 -13.120 -10.653 1.00 44.78 103 GLY A O 1
ATOM 817 N N . ALA A 1 104 ? 6.287 -13.476 -12.580 1.00 37.25 104 ALA A N 1
ATOM 818 C CA . ALA A 1 104 ? 6.876 -14.771 -12.944 1.00 37.25 104 ALA A CA 1
ATOM 819 C C . ALA A 1 104 ? 8.365 -14.673 -13.322 1.00 37.25 104 ALA A C 1
ATOM 821 O O . ALA A 1 104 ? 8.774 -13.632 -13.893 1.00 37.25 104 ALA A O 1
#

Sequence (104 aa):
IVTPSYWNEGNTQAVELVHYGSTCDGCGVSPIVGRRYKCNYCAEYELCSRCFKEPANKQHRLEHLFTLIARPAKLWTVHTKNQKGRLYNEMKCEMCGVLPPGGA